Protein AF-S6VTB9-F1 (afdb_monomer_lite)

Secondary structure (DSSP, 8-state):
--HHHHHHHEEE-TT-TT--EEE---EEEEE-TTS-EEEEEESSSEEEETTEEEEHHHHHHHHHTSTT--

Organism: NCBI:txid1194404

InterPro domains:
  IPR045851 AMP-binding enzyme domain superfamily [G3DSA:3.30.300.30] (44-70)

Structure (mmCIF, N/CA/C/O backbone):
data_AF-S6VTB9-F1
#
_entry.id   AF-S6VTB9-F1
#
loop_
_atom_site.group_PDB
_atom_site.id
_atom_site.type_symbol
_atom_site.label_atom_id
_atom_site.label_alt_id
_atom_site.label_comp_id
_atom_site.label_asym_id
_atom_site.label_entity_id
_atom_site.label_seq_id
_atom_site.pdbx_PDB_ins_code
_atom_site.Cartn_x
_atom_site.Cartn_y
_atom_site.Cartn_z
_atom_site.occupancy
_atom_site.B_iso_or_equiv
_atom_site.auth_seq_id
_atom_site.auth_comp_id
_atom_site.auth_asym_id
_atom_site.auth_atom_id
_atom_site.pdbx_PDB_model_num
ATOM 1 N N . GLN A 1 1 ? 9.640 3.095 16.520 1.00 59.59 1 GLN A N 1
ATOM 2 C CA . GLN A 1 1 ? 9.737 2.632 15.114 1.00 59.59 1 GLN A CA 1
ATOM 3 C C . GLN A 1 1 ? 9.091 1.252 15.025 1.00 59.59 1 GLN A C 1
ATOM 5 O O . GLN A 1 1 ? 9.139 0.546 16.024 1.00 59.59 1 GLN A O 1
ATOM 10 N N . ARG A 1 2 ? 8.457 0.879 13.902 1.00 75.88 2 ARG A N 1
ATOM 11 C CA . ARG A 1 2 ? 7.819 -0.443 13.708 1.00 75.88 2 ARG A CA 1
ATOM 12 C C . ARG A 1 2 ? 8.542 -1.211 12.584 1.00 75.88 2 ARG A C 1
ATOM 14 O O . ARG A 1 2 ? 8.124 -1.105 11.434 1.00 75.88 2 ARG A O 1
ATOM 21 N N . PRO A 1 3 ? 9.639 -1.936 12.880 1.00 80.06 3 PRO A N 1
ATOM 22 C CA . PRO A 1 3 ? 10.514 -2.514 11.855 1.00 80.06 3 PRO A CA 1
ATOM 23 C C . PRO A 1 3 ? 9.809 -3.498 10.913 1.00 80.06 3 PRO A C 1
ATOM 25 O O . PRO A 1 3 ? 10.068 -3.466 9.715 1.00 80.06 3 PRO A O 1
ATOM 28 N N . GLY A 1 4 ? 8.877 -4.309 11.434 1.00 83.38 4 GLY A N 1
ATOM 29 C CA . GLY A 1 4 ? 8.095 -5.258 10.629 1.00 83.38 4 GLY A CA 1
ATOM 30 C C . GLY A 1 4 ? 7.281 -4.571 9.530 1.00 83.38 4 GLY A C 1
ATOM 31 O O . GLY A 1 4 ? 7.434 -4.895 8.358 1.00 83.38 4 GLY A O 1
ATOM 32 N N . MET A 1 5 ? 6.526 -3.522 9.879 1.00 81.75 5 MET A N 1
ATOM 33 C CA . MET A 1 5 ? 5.728 -2.758 8.907 1.00 81.75 5 MET A CA 1
ATOM 34 C C . MET A 1 5 ? 6.594 -2.081 7.835 1.00 81.75 5 MET A C 1
ATOM 36 O O . MET A 1 5 ? 6.192 -1.973 6.677 1.00 81.75 5 MET A O 1
ATOM 40 N N . THR A 1 6 ? 7.795 -1.621 8.205 1.00 87.19 6 THR A N 1
ATOM 41 C CA . THR A 1 6 ? 8.745 -1.066 7.233 1.00 87.19 6 THR A CA 1
ATOM 42 C C . THR A 1 6 ? 9.217 -2.143 6.259 1.00 87.19 6 THR A C 1
ATOM 44 O O . THR A 1 6 ? 9.220 -1.895 5.057 1.00 87.19 6 THR A O 1
ATOM 47 N N . ALA A 1 7 ? 9.587 -3.329 6.748 1.00 89.06 7 ALA A N 1
ATOM 48 C CA . ALA A 1 7 ? 10.054 -4.429 5.901 1.00 89.06 7 ALA A CA 1
ATOM 49 C C . ALA A 1 7 ? 8.958 -4.959 4.957 1.00 89.06 7 ALA A C 1
ATOM 51 O O . ALA A 1 7 ? 9.246 -5.312 3.817 1.00 89.06 7 ALA A O 1
ATOM 52 N N . GLU A 1 8 ? 7.696 -4.953 5.391 1.00 87.06 8 GLU A N 1
ATOM 53 C CA . GLU A 1 8 ? 6.550 -5.343 4.555 1.00 87.06 8 GLU A CA 1
ATOM 54 C C . GLU A 1 8 ? 6.285 -4.365 3.400 1.00 87.06 8 GLU A C 1
ATOM 56 O O . GLU A 1 8 ? 5.877 -4.771 2.307 1.00 87.06 8 GLU A O 1
ATOM 61 N N . ARG A 1 9 ? 6.497 -3.062 3.629 1.00 91.25 9 ARG A N 1
ATOM 62 C CA . ARG A 1 9 ? 6.232 -2.015 2.630 1.00 91.25 9 ARG A CA 1
ATOM 63 C C . ARG A 1 9 ? 7.436 -1.706 1.745 1.00 91.25 9 ARG A C 1
ATOM 65 O O . ARG A 1 9 ? 7.233 -1.357 0.586 1.00 91.25 9 ARG A O 1
ATOM 72 N N . PHE A 1 10 ? 8.657 -1.824 2.260 1.00 94.81 10 PHE A N 1
ATOM 73 C CA . PHE A 1 10 ? 9.900 -1.588 1.523 1.00 94.81 10 PHE A CA 1
ATOM 74 C C . PHE A 1 10 ? 10.612 -2.915 1.267 1.00 94.81 10 PHE A C 1
ATOM 76 O O . PHE A 1 10 ? 11.433 -3.358 2.070 1.00 94.81 10 PHE A O 1
ATOM 83 N N . VAL A 1 11 ? 10.292 -3.537 0.136 1.00 94.75 11 VAL A N 1
ATOM 84 C CA . VAL A 1 11 ? 10.797 -4.862 -0.246 1.00 94.75 11 VAL A CA 1
ATOM 85 C C . VAL A 1 11 ? 12.070 -4.750 -1.080 1.00 94.75 11 VAL A C 1
ATOM 87 O O . VAL A 1 11 ? 12.355 -3.689 -1.634 1.00 94.75 11 VAL A O 1
ATOM 90 N N . ALA A 1 12 ? 12.832 -5.838 -1.187 1.00 96.19 12 ALA A N 1
ATOM 91 C CA . ALA A 1 12 ? 13.972 -5.898 -2.098 1.00 96.19 12 ALA A CA 1
ATOM 92 C C . ALA A 1 12 ? 13.515 -5.685 -3.550 1.00 96.19 12 ALA A C 1
ATOM 94 O O . ALA A 1 12 ? 12.481 -6.213 -3.958 1.00 96.19 12 ALA A O 1
ATOM 95 N N . ASP A 1 13 ? 14.284 -4.908 -4.308 1.00 96.50 13 ASP A N 1
ATOM 96 C CA . ASP A 1 13 ? 14.065 -4.699 -5.736 1.00 96.50 13 ASP A CA 1
ATOM 97 C C . ASP A 1 13 ? 14.741 -5.820 -6.547 1.00 96.50 13 ASP A C 1
ATOM 99 O O . ASP A 1 13 ? 15.972 -5.838 -6.620 1.00 96.50 13 ASP A O 1
ATOM 103 N N . PRO A 1 14 ? 13.985 -6.756 -7.156 1.00 95.44 14 PRO A N 1
ATOM 104 C CA . PRO A 1 14 ? 14.569 -7.822 -7.966 1.00 95.44 14 PRO A CA 1
ATOM 105 C C . PRO A 1 14 ? 15.075 -7.331 -9.333 1.00 95.44 14 PRO A C 1
ATOM 107 O O . PRO A 1 14 ? 15.719 -8.099 -10.044 1.00 95.44 14 PRO A O 1
ATOM 110 N N . PHE A 1 15 ? 14.783 -6.085 -9.719 1.00 94.31 15 PHE A N 1
ATOM 111 C CA . PHE A 1 15 ? 15.168 -5.507 -11.009 1.00 94.31 15 PHE A CA 1
ATOM 112 C C . PHE A 1 15 ? 16.435 -4.643 -10.918 1.00 94.31 15 PHE A C 1
ATOM 114 O O . PHE A 1 15 ? 17.017 -4.293 -11.945 1.00 94.31 15 PHE A O 1
ATOM 121 N N . ALA A 1 16 ? 16.886 -4.309 -9.706 1.00 94.25 16 ALA A N 1
ATOM 122 C CA . ALA A 1 16 ? 18.102 -3.538 -9.486 1.00 94.25 16 ALA A CA 1
ATOM 123 C C . ALA A 1 16 ? 19.353 -4.430 -9.562 1.00 94.25 16 ALA A C 1
ATOM 125 O O . ALA A 1 16 ? 19.477 -5.418 -8.841 1.00 94.25 16 ALA A O 1
ATOM 126 N N . SER A 1 17 ? 20.332 -4.039 -10.381 1.00 91.19 17 SER A N 1
ATOM 127 C CA . SER A 1 17 ? 21.594 -4.777 -10.552 1.00 91.19 17 SER A CA 1
ATOM 128 C C . SER A 1 17 ? 22.547 -4.679 -9.354 1.00 91.19 17 SER A C 1
ATOM 130 O O . SER A 1 17 ? 23.392 -5.551 -9.175 1.00 91.19 17 SER A O 1
ATOM 132 N N . THR A 1 18 ? 22.422 -3.645 -8.518 1.00 92.19 18 THR A N 1
ATOM 133 C CA . THR A 1 18 ? 23.315 -3.389 -7.369 1.00 92.19 18 THR A CA 1
ATOM 134 C C . THR A 1 18 ? 22.563 -3.279 -6.045 1.00 92.19 18 THR A C 1
ATOM 136 O O . THR A 1 18 ? 22.942 -2.502 -5.169 1.00 92.19 18 THR A O 1
ATOM 139 N N . GLY A 1 19 ? 21.484 -4.048 -5.898 1.00 91.44 19 GLY A N 1
ATOM 140 C CA . GLY A 1 19 ? 20.589 -3.936 -4.754 1.00 91.44 19 GLY A CA 1
ATOM 141 C C . GLY A 1 19 ? 19.739 -2.664 -4.810 1.00 91.44 19 GLY A C 1
ATOM 142 O O . GLY A 1 19 ? 20.151 -1.608 -5.286 1.00 91.44 19 GLY A O 1
ATOM 143 N N . GLY A 1 20 ? 18.511 -2.773 -4.320 1.00 94.81 20 GLY A N 1
ATOM 144 C CA . GLY A 1 20 ? 17.540 -1.689 -4.333 1.00 94.81 20 GLY A CA 1
ATOM 145 C C . GLY A 1 20 ? 16.342 -2.031 -3.462 1.00 94.81 20 GLY A C 1
ATOM 146 O O . GLY A 1 20 ? 16.218 -3.156 -2.965 1.00 94.81 20 GLY A O 1
ATOM 147 N N . ARG A 1 21 ? 15.462 -1.051 -3.258 1.00 96.12 21 ARG A N 1
ATOM 148 C CA . ARG A 1 21 ? 14.188 -1.259 -2.567 1.00 96.12 21 ARG A CA 1
ATOM 149 C C . ARG A 1 21 ? 13.039 -0.736 -3.408 1.00 96.12 21 ARG A C 1
ATOM 151 O O . ARG A 1 21 ? 13.125 0.369 -3.9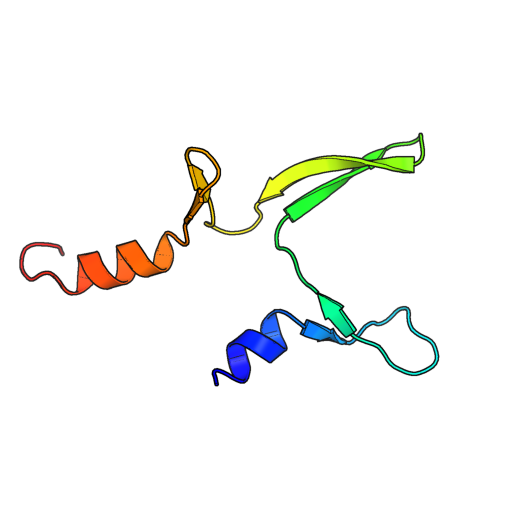35 1.00 96.12 21 ARG A O 1
ATOM 158 N N . LEU A 1 22 ? 11.946 -1.486 -3.434 1.00 96.44 22 LEU A N 1
ATOM 159 C CA . LEU A 1 22 ? 10.670 -1.055 -3.992 1.00 96.44 22 LEU A CA 1
ATOM 160 C C . LEU A 1 22 ? 9.682 -0.763 -2.867 1.00 96.44 22 LEU A C 1
ATOM 162 O O . LEU A 1 22 ? 9.661 -1.450 -1.844 1.00 96.44 22 LEU A O 1
AT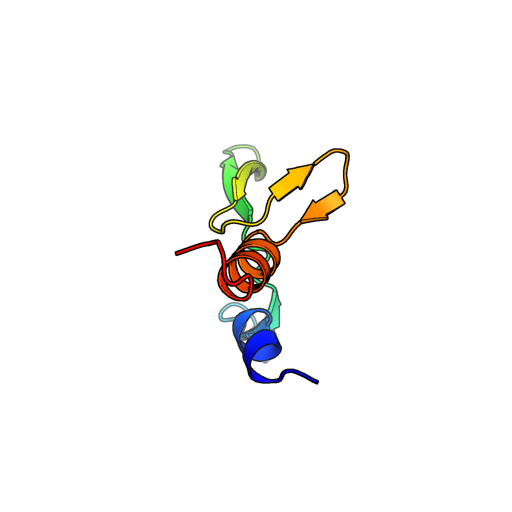OM 166 N N . TYR A 1 23 ? 8.837 0.246 -3.072 1.00 95.38 23 TYR A N 1
ATOM 167 C CA . TYR A 1 23 ? 7.740 0.553 -2.163 1.00 95.38 23 TYR A CA 1
ATOM 168 C C . TYR A 1 23 ? 6.437 -0.083 -2.656 1.00 95.38 23 TYR A C 1
ATOM 170 O O . TYR A 1 23 ? 5.946 0.229 -3.742 1.00 95.38 23 TYR A O 1
ATOM 178 N N . ARG A 1 24 ? 5.845 -0.958 -1.840 1.00 93.06 24 ARG A N 1
ATOM 179 C CA . ARG A 1 24 ? 4.543 -1.575 -2.104 1.00 93.06 24 ARG A CA 1
ATOM 180 C C . ARG A 1 24 ? 3.427 -0.585 -1.755 1.00 93.06 24 ARG A C 1
ATOM 182 O O . ARG A 1 24 ? 3.034 -0.465 -0.594 1.00 93.06 24 ARG A O 1
ATOM 189 N N . THR A 1 25 ? 2.899 0.108 -2.766 1.00 91.25 25 THR A N 1
ATOM 190 C CA . THR A 1 25 ? 1.827 1.109 -2.591 1.00 91.25 25 THR A CA 1
ATOM 191 C C . THR A 1 25 ? 0.491 0.488 -2.175 1.00 91.25 25 THR A C 1
ATOM 193 O O . THR A 1 25 ? -0.290 1.131 -1.472 1.00 91.25 25 THR A O 1
ATOM 196 N N . GLY A 1 26 ? 0.227 -0.753 -2.603 1.00 90.44 26 GLY A N 1
ATOM 197 C CA . GLY A 1 26 ? -1.063 -1.444 -2.472 1.00 90.44 26 GLY A CA 1
ATOM 198 C C . GLY A 1 26 ? -2.129 -0.983 -3.479 1.00 90.44 26 GLY A C 1
ATOM 199 O O . GLY A 1 26 ? -3.295 -1.345 -3.348 1.00 90.44 26 GLY A O 1
ATOM 200 N N . ASP A 1 27 ? -1.744 -0.193 -4.482 1.00 91.94 27 ASP A N 1
ATOM 201 C CA . ASP A 1 27 ? -2.624 0.137 -5.604 1.00 91.94 27 ASP A CA 1
ATOM 202 C C . ASP A 1 27 ? -2.631 -1.014 -6.621 1.00 91.94 27 ASP A C 1
ATOM 204 O O . ASP A 1 27 ? -1.576 -1.532 -6.996 1.00 91.94 27 ASP A O 1
ATOM 208 N N . LEU A 1 28 ? -3.822 -1.402 -7.077 1.00 93.69 28 LEU A N 1
ATOM 209 C CA . LEU A 1 28 ? -4.000 -2.305 -8.207 1.00 93.69 28 LEU A CA 1
ATOM 210 C C . LEU A 1 28 ? -4.037 -1.477 -9.486 1.00 93.69 28 LEU A C 1
ATOM 212 O O . LEU A 1 28 ? -4.864 -0.573 -9.633 1.00 93.69 28 LEU A O 1
ATOM 216 N N . VAL A 1 29 ? -3.155 -1.805 -10.421 1.00 95.81 29 VAL A N 1
ATOM 217 C CA . VAL A 1 29 ? -3.031 -1.088 -11.687 1.00 95.81 29 VAL A CA 1
ATOM 218 C C . VAL A 1 29 ? -2.902 -2.052 -12.857 1.00 95.81 29 VAL A C 1
ATOM 220 O O . VAL A 1 29 ? -2.496 -3.203 -12.688 1.00 95.81 29 VAL A O 1
ATOM 223 N N . ARG A 1 30 ? -3.210 -1.562 -14.057 1.00 96.88 30 ARG A N 1
ATOM 224 C CA . ARG A 1 30 ? -2.940 -2.245 -15.325 1.00 96.88 30 ARG A CA 1
ATOM 225 C C . ARG A 1 30 ? -2.135 -1.329 -16.235 1.00 96.88 30 ARG A C 1
ATOM 227 O O . ARG A 1 30 ? -2.476 -0.162 -16.400 1.00 96.88 30 ARG A O 1
ATOM 234 N N . GLN A 1 31 ? -1.098 -1.872 -16.862 1.00 97.56 31 GLN A N 1
ATOM 235 C CA . GLN A 1 31 ? -0.402 -1.173 -17.935 1.00 97.56 31 GLN A CA 1
ATOM 236 C C . GLN A 1 31 ? -1.204 -1.303 -19.235 1.00 97.56 31 GLN A C 1
ATOM 238 O O . GLN A 1 31 ? -1.611 -2.401 -19.621 1.00 97.56 31 GLN A O 1
ATOM 243 N N . ARG A 1 32 ? -1.470 -0.174 -19.885 1.00 97.69 32 ARG A N 1
ATOM 244 C CA . ARG A 1 32 ? -2.160 -0.097 -21.175 1.00 97.69 32 ARG A CA 1
ATOM 245 C C . ARG A 1 32 ? -1.171 -0.257 -22.331 1.00 97.69 32 ARG A C 1
ATOM 247 O O . ARG A 1 32 ? 0.032 -0.078 -22.166 1.00 97.69 32 ARG A O 1
ATOM 254 N N . ALA A 1 33 ? -1.694 -0.551 -23.523 1.00 97.56 33 ALA A N 1
ATOM 255 C CA . ALA A 1 33 ? -0.891 -0.698 -24.741 1.00 97.56 33 ALA A CA 1
ATOM 256 C C . ALA A 1 33 ? -0.146 0.591 -25.144 1.00 97.56 33 ALA A C 1
ATOM 258 O O . ALA A 1 33 ? 0.891 0.522 -25.792 1.00 97.56 33 ALA A O 1
ATOM 259 N N . ASP A 1 34 ? -0.651 1.757 -24.734 1.00 97.12 34 ASP A N 1
ATOM 260 C CA . ASP A 1 34 ? -0.019 3.071 -24.922 1.00 97.12 34 ASP A CA 1
ATOM 261 C C . ASP A 1 34 ? 1.042 3.401 -23.851 1.00 97.12 34 ASP A C 1
ATOM 263 O O . ASP A 1 34 ? 1.586 4.502 -23.836 1.00 97.12 34 ASP A O 1
ATOM 267 N N . GLY A 1 35 ? 1.345 2.460 -22.948 1.00 96.38 35 GLY A N 1
ATOM 268 C CA . GLY A 1 35 ? 2.343 2.616 -21.890 1.00 96.38 35 GLY A CA 1
ATOM 269 C C . GLY A 1 35 ? 1.837 3.327 -20.633 1.00 96.38 35 GLY A C 1
ATOM 270 O O . GLY A 1 35 ? 2.569 3.384 -19.642 1.00 96.38 35 GLY A O 1
ATOM 271 N N . LEU A 1 36 ? 0.597 3.829 -20.623 1.00 97.25 36 LEU A N 1
ATOM 272 C CA . LEU A 1 36 ? 0.016 4.465 -19.440 1.00 97.25 36 LEU A CA 1
ATOM 273 C C . LEU A 1 36 ? -0.382 3.437 -18.377 1.00 97.25 36 LEU A C 1
ATOM 275 O O . LEU A 1 36 ? -0.776 2.308 -18.675 1.00 97.25 36 LEU A O 1
ATOM 279 N N . VAL A 1 37 ? -0.317 3.858 -17.115 1.00 97.12 37 VAL A N 1
ATOM 280 C CA . VAL A 1 37 ? -0.755 3.059 -15.967 1.00 97.12 37 VAL A CA 1
ATOM 281 C C . VAL A 1 37 ? -2.179 3.464 -15.602 1.00 97.12 37 VAL A C 1
ATOM 283 O O . VAL A 1 37 ? -2.433 4.595 -15.192 1.00 97.12 37 VAL A O 1
ATOM 286 N N . GLU A 1 38 ? -3.114 2.534 -15.760 1.00 97.25 38 GLU A N 1
ATOM 287 C CA . GLU A 1 38 ? -4.511 2.706 -15.381 1.00 97.25 38 GLU A CA 1
ATOM 288 C C . GLU A 1 38 ? -4.737 2.202 -13.955 1.00 97.25 38 GLU A C 1
ATOM 290 O O . GLU A 1 38 ? -4.407 1.061 -13.625 1.00 97.25 38 GLU A O 1
ATOM 295 N N . TYR A 1 39 ? -5.308 3.057 -13.109 1.00 93.00 39 TYR A N 1
ATOM 296 C CA . TYR A 1 39 ? -5.656 2.718 -11.734 1.00 93.00 39 TYR A CA 1
ATOM 297 C C . TYR A 1 39 ? -6.976 1.946 -11.677 1.00 93.00 39 TYR A C 1
ATOM 299 O O . TYR A 1 39 ? -7.988 2.415 -12.192 1.00 93.00 39 TYR A O 1
ATOM 307 N N . LEU A 1 40 ? -6.967 0.783 -11.021 1.00 92.38 40 LEU A N 1
ATOM 308 C CA . LEU A 1 40 ? -8.126 -0.109 -10.913 1.00 92.38 40 LEU A CA 1
ATOM 309 C C . LEU A 1 40 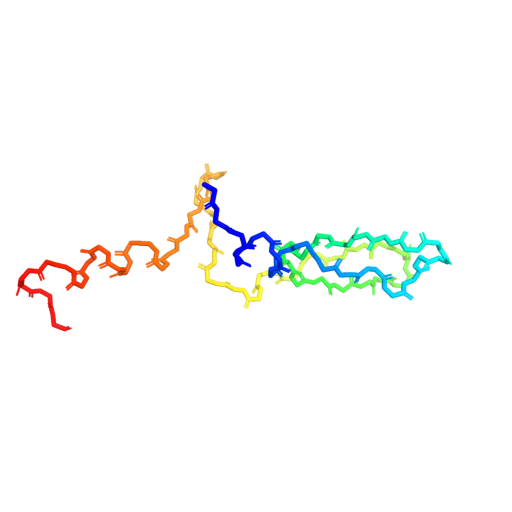? -8.709 -0.168 -9.498 1.00 92.38 40 LEU A C 1
ATOM 311 O O . LEU A 1 40 ? -9.854 -0.576 -9.325 1.00 92.38 40 LEU A O 1
ATOM 315 N N . GLY A 1 41 ? -7.944 0.229 -8.482 1.00 88.69 41 GLY A N 1
ATOM 316 C CA . GLY A 1 41 ? -8.395 0.199 -7.096 1.00 88.69 41 GLY A CA 1
ATOM 317 C C . GLY A 1 41 ? -7.262 -0.084 -6.126 1.00 88.69 41 GLY A C 1
ATOM 318 O O . GLY A 1 41 ? -6.088 0.115 -6.434 1.00 88.69 41 GLY A O 1
ATOM 319 N N . ARG A 1 42 ? -7.625 -0.576 -4.944 1.00 88.94 42 ARG A N 1
ATOM 320 C CA . ARG A 1 42 ? -6.683 -1.016 -3.916 1.00 88.94 42 ARG A CA 1
ATOM 321 C C . ARG A 1 42 ? -6.811 -2.511 -3.682 1.00 88.94 42 ARG A C 1
ATOM 323 O O . ARG A 1 42 ? -7.903 -3.058 -3.793 1.00 88.94 42 ARG A O 1
ATOM 330 N N . ILE A 1 43 ? -5.686 -3.155 -3.379 1.00 89.00 43 ILE A N 1
ATOM 331 C CA . ILE A 1 43 ? -5.651 -4.582 -3.009 1.00 89.00 43 ILE A CA 1
ATOM 332 C C . ILE A 1 43 ? -5.832 -4.799 -1.503 1.00 89.00 43 ILE A C 1
ATOM 334 O O . ILE A 1 43 ? -5.908 -5.936 -1.052 1.00 89.00 43 ILE A O 1
ATOM 338 N N . ASP A 1 44 ? -5.840 -3.717 -0.728 1.00 85.00 44 ASP A N 1
ATOM 339 C CA . ASP A 1 44 ? -6.045 -3.725 0.714 1.00 85.00 44 ASP A CA 1
ATOM 340 C C . ASP A 1 44 ? -7.293 -2.917 1.099 1.00 85.00 44 ASP A C 1
ATOM 342 O O . ASP A 1 44 ? -7.987 -2.354 0.252 1.00 85.00 44 ASP A O 1
ATOM 346 N N . HIS A 1 45 ? -7.595 -2.880 2.398 1.00 82.00 45 HIS A N 1
ATOM 347 C CA . HIS A 1 45 ? -8.814 -2.265 2.936 1.00 82.00 45 HIS A CA 1
ATOM 348 C C . HIS A 1 45 ? -8.698 -0.748 3.133 1.00 82.00 45 HIS A C 1
ATOM 350 O O . HIS A 1 45 ? -9.566 -0.124 3.743 1.00 82.00 45 HIS A O 1
ATOM 356 N N . GLN A 1 46 ? -7.611 -0.131 2.673 1.00 84.75 46 GLN A N 1
ATOM 357 C CA . GLN A 1 46 ? -7.435 1.300 2.826 1.00 84.75 46 GLN A CA 1
ATOM 358 C C . GLN A 1 46 ? -8.406 2.045 1.904 1.00 84.75 46 GLN A C 1
ATOM 360 O O . GLN A 1 46 ? -8.487 1.775 0.705 1.00 84.75 46 GLN A O 1
ATOM 365 N N . VAL A 1 47 ? -9.088 3.057 2.438 1.00 85.31 47 VAL A N 1
ATOM 366 C CA . VAL A 1 47 ? -10.038 3.875 1.673 1.00 85.31 47 VAL A CA 1
ATOM 367 C C . VAL A 1 47 ? -9.606 5.338 1.612 1.00 85.31 47 VAL A C 1
ATOM 369 O O . VAL A 1 47 ? -8.815 5.821 2.430 1.00 85.31 47 VAL A O 1
ATOM 372 N N . LYS A 1 48 ? -10.122 6.056 0.607 1.00 83.44 48 LYS A N 1
ATOM 373 C CA . LYS A 1 48 ? -10.002 7.513 0.488 1.00 83.44 48 LYS A CA 1
ATOM 374 C C . LYS A 1 48 ? -11.384 8.146 0.611 1.00 83.44 48 LYS A C 1
ATOM 376 O O . LYS A 1 48 ? -12.209 7.978 -0.281 1.00 83.44 48 LYS A O 1
ATOM 381 N N . ILE A 1 49 ? -11.624 8.902 1.679 1.00 85.62 49 ILE A N 1
ATOM 382 C CA . ILE A 1 49 ? -12.879 9.643 1.885 1.00 85.62 49 ILE A CA 1
ATOM 383 C C . ILE A 1 49 ? -12.539 11.128 1.910 1.00 85.62 49 ILE A C 1
ATOM 385 O O . ILE A 1 49 ? -11.752 11.563 2.742 1.00 85.62 49 ILE A O 1
ATOM 389 N N . ARG A 1 50 ? -13.102 11.913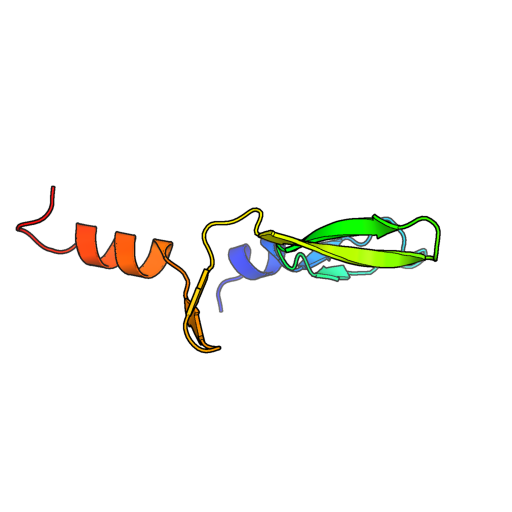 0.979 1.00 90.44 50 ARG A N 1
ATOM 390 C CA . ARG A 1 50 ? -12.861 13.370 0.872 1.00 90.44 50 ARG A CA 1
ATOM 391 C C . ARG A 1 50 ? -11.367 13.753 0.841 1.00 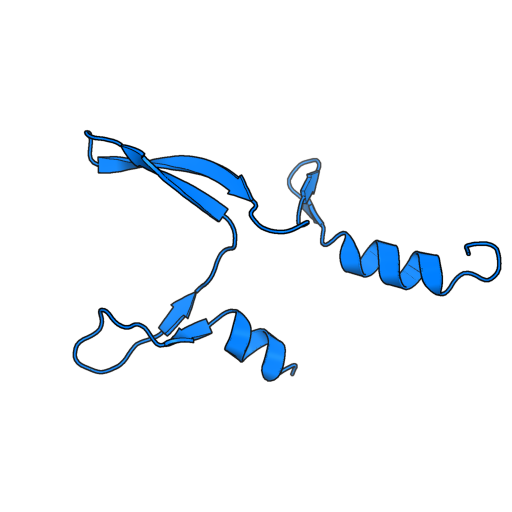90.44 50 ARG A C 1
ATOM 393 O O . ARG A 1 50 ? -10.966 14.754 1.417 1.00 90.44 50 ARG A O 1
ATOM 400 N N . GLY A 1 51 ? -10.539 12.933 0.190 1.00 86.06 51 GLY A N 1
ATOM 401 C CA . GLY A 1 51 ? -9.088 13.140 0.097 1.00 86.06 51 GLY A CA 1
ATOM 402 C C . GLY A 1 51 ? -8.273 12.606 1.283 1.00 86.06 51 GLY A C 1
ATOM 403 O O . GLY A 1 51 ? -7.050 12.542 1.184 1.00 86.06 51 GLY A O 1
ATOM 404 N N . PHE A 1 52 ? -8.915 12.149 2.361 1.00 83.56 52 PHE A N 1
ATOM 405 C CA . PHE A 1 52 ? -8.233 11.586 3.526 1.00 83.56 52 PHE A CA 1
ATOM 406 C C . PHE A 1 52 ? -7.973 10.090 3.357 1.00 83.56 52 PHE A C 1
ATOM 408 O O . PHE A 1 52 ? -8.873 9.336 2.984 1.00 83.56 52 PHE A O 1
ATOM 415 N N . ARG A 1 53 ? -6.741 9.665 3.655 1.00 85.69 53 ARG A N 1
ATOM 416 C CA . ARG A 1 53 ? -6.344 8.255 3.746 1.00 85.69 53 ARG A CA 1
ATOM 417 C C . ARG A 1 53 ? -6.813 7.694 5.085 1.00 85.69 53 ARG A C 1
ATOM 419 O O . ARG A 1 53 ? -6.403 8.201 6.123 1.00 85.69 53 ARG A O 1
ATOM 426 N N . ILE A 1 54 ? -7.637 6.652 5.039 1.00 88.94 54 ILE A N 1
ATOM 427 C CA . ILE A 1 54 ? -8.190 5.994 6.225 1.00 88.94 54 ILE A CA 1
ATOM 428 C C . ILE A 1 54 ? -7.802 4.517 6.189 1.00 88.94 54 ILE A C 1
ATOM 430 O O . ILE A 1 54 ? -7.995 3.843 5.175 1.00 88.94 54 ILE A O 1
ATOM 434 N N . GLU A 1 55 ? -7.260 4.029 7.302 1.00 90.12 55 GLU A N 1
ATOM 435 C CA . GLU A 1 55 ? -6.920 2.622 7.519 1.00 90.12 55 GLU A CA 1
ATOM 436 C C . GLU A 1 55 ? -8.054 1.973 8.330 1.00 90.12 55 GLU A C 1
ATOM 438 O O . GLU A 1 55 ? -8.144 2.158 9.544 1.00 90.12 55 GLU A O 1
ATOM 443 N N . LEU A 1 56 ? -8.957 1.241 7.667 1.00 88.81 56 LEU A N 1
ATOM 444 C CA . LEU A 1 56 ? -10.153 0.687 8.322 1.00 88.81 56 LEU A CA 1
ATOM 445 C C . LEU A 1 56 ? -9.819 -0.282 9.462 1.00 88.81 56 LEU A C 1
ATOM 447 O O . LEU A 1 56 ? -10.498 -0.262 10.481 1.00 88.81 56 LEU A O 1
ATOM 451 N N . GLY A 1 57 ? -8.728 -1.045 9.342 1.00 87.44 57 GLY A N 1
ATOM 452 C CA . GLY A 1 57 ? -8.302 -1.983 10.384 1.00 87.44 57 GLY A CA 1
ATOM 453 C C . GLY A 1 57 ? -7.984 -1.315 11.727 1.00 87.44 57 GLY A C 1
ATOM 454 O O . GLY A 1 57 ? -8.184 -1.923 12.777 1.00 87.44 57 GLY A O 1
ATOM 455 N N . GLU A 1 58 ? -7.538 -0.051 11.730 1.00 88.38 58 GLU A N 1
ATOM 456 C CA . GLU A 1 58 ? -7.349 0.698 12.980 1.00 88.38 58 GLU A CA 1
ATOM 457 C C . GLU A 1 58 ? -8.696 0.981 13.652 1.00 88.38 58 GLU A C 1
ATOM 459 O O . GLU A 1 58 ? -8.840 0.777 14.855 1.00 88.38 58 GLU A O 1
ATOM 464 N N . ILE A 1 59 ? -9.697 1.392 12.870 1.00 90.50 59 ILE A N 1
ATOM 465 C CA . ILE A 1 59 ? -11.054 1.647 13.361 1.00 90.50 59 ILE A CA 1
ATOM 466 C C . ILE A 1 59 ? -11.681 0.344 13.867 1.00 90.50 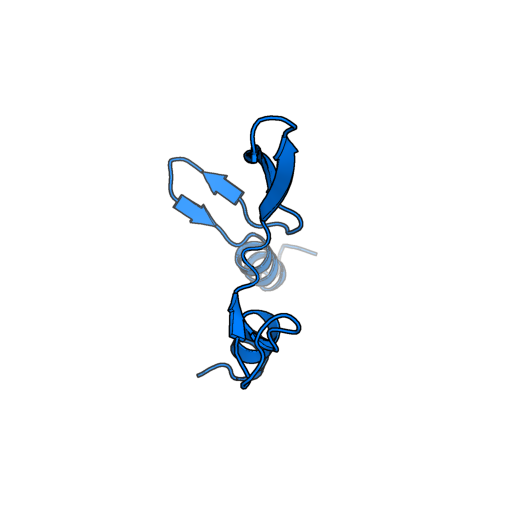59 ILE A C 1
ATOM 468 O O . ILE A 1 59 ? -12.210 0.323 14.973 1.00 90.50 59 ILE A O 1
ATOM 472 N N . GLU A 1 60 ? -11.576 -0.745 13.104 1.00 91.25 60 GLU A N 1
ATOM 473 C CA . GLU A 1 60 ? -12.054 -2.077 13.500 1.00 91.25 60 GLU A CA 1
ATOM 474 C C . GLU A 1 60 ? -11.424 -2.528 14.822 1.00 91.25 60 GLU A C 1
ATOM 476 O O . GLU A 1 60 ? -12.141 -2.946 15.728 1.00 91.25 60 GLU A O 1
ATOM 481 N N . THR A 1 61 ? -10.106 -2.360 14.978 1.00 92.25 61 THR A N 1
ATOM 482 C CA . THR A 1 61 ? -9.404 -2.691 16.230 1.00 92.25 61 THR A CA 1
ATOM 483 C C . THR A 1 61 ? -9.983 -1.912 17.410 1.00 92.25 61 THR A C 1
ATOM 485 O O . THR A 1 61 ? -10.257 -2.496 18.452 1.00 92.25 61 THR A O 1
ATOM 488 N N . ARG A 1 62 ? -10.227 -0.605 17.247 1.00 93.94 62 ARG A N 1
ATOM 489 C CA . ARG A 1 62 ? -10.824 0.228 18.305 1.00 93.94 62 ARG A CA 1
ATOM 490 C C . ARG A 1 62 ? -12.275 -0.118 18.600 1.00 93.94 62 ARG A C 1
ATOM 492 O O . ARG A 1 62 ? -12.693 -0.028 19.748 1.00 93.94 62 ARG A O 1
ATOM 499 N N . LEU A 1 63 ? -13.046 -0.502 17.587 1.00 94.44 63 LEU A N 1
ATOM 500 C CA . LEU A 1 63 ? -14.424 -0.944 17.783 1.00 94.44 63 LEU A CA 1
ATOM 501 C C . LEU A 1 63 ? -14.475 -2.238 18.599 1.00 94.44 63 LEU A C 1
ATOM 503 O O . LEU A 1 63 ? -15.309 -2.341 19.489 1.00 94.44 63 LEU A O 1
ATOM 507 N N . LEU A 1 64 ? -13.558 -3.176 18.352 1.00 94.00 64 LEU A N 1
ATOM 508 C CA . LEU A 1 64 ? -13.457 -4.427 19.111 1.00 94.00 64 LEU A CA 1
ATOM 509 C C . LEU A 1 64 ? -12.984 -4.231 20.564 1.00 94.00 64 LEU A C 1
ATOM 511 O O . LEU A 1 64 ? -13.215 -5.100 21.398 1.00 94.00 64 LEU A O 1
ATOM 515 N N . GLU A 1 65 ? -12.349 -3.101 20.892 1.00 94.94 65 GLU A N 1
ATOM 516 C CA . GLU A 1 65 ? -12.027 -2.728 22.281 1.00 94.94 65 GLU A CA 1
ATOM 517 C C . GLU A 1 65 ? -13.266 -2.247 23.065 1.00 94.94 65 GLU A C 1
ATOM 519 O O . GLU A 1 65 ? -13.225 -2.169 24.293 1.00 94.94 65 GLU A O 1
ATOM 524 N N . HIS A 1 66 ? -14.367 -1.903 22.388 1.00 94.75 66 HIS A N 1
ATOM 525 C CA . HIS A 1 66 ? -15.560 -1.355 23.028 1.00 94.75 66 HIS A CA 1
ATOM 526 C C . HIS A 1 66 ? -16.476 -2.469 23.557 1.00 94.75 66 HIS A C 1
ATOM 528 O O . HIS A 1 66 ? -17.004 -3.261 22.784 1.00 94.75 66 HIS A O 1
ATOM 534 N N . GLU A 1 67 ? -16.758 -2.475 24.865 1.00 93.19 67 GLU A N 1
ATOM 535 C CA . GLU A 1 67 ? -17.447 -3.575 25.574 1.00 93.19 67 GLU A CA 1
ATOM 536 C C . GLU A 1 67 ? -18.809 -3.994 24.985 1.00 93.19 67 GLU A C 1
ATOM 538 O O . GLU A 1 67 ? -19.240 -5.137 25.142 1.00 93.19 67 GLU A O 1
ATOM 543 N N . SER A 1 68 ? -19.515 -3.075 24.323 1.00 94.88 68 SER A N 1
ATOM 544 C CA . SER A 1 68 ? -20.822 -3.353 23.711 1.00 94.88 68 SER A CA 1
ATOM 545 C C . SER A 1 68 ? -20.752 -3.968 22.307 1.00 94.88 68 SER A C 1
ATOM 547 O O . SER A 1 68 ? -21.797 -4.321 21.759 1.00 94.88 68 SER A O 1
ATOM 549 N N . ILE A 1 69 ? -19.569 -4.030 21.695 1.00 87.81 69 ILE A N 1
ATOM 550 C CA . ILE A 1 69 ? -19.333 -4.590 20.361 1.00 87.81 69 ILE A CA 1
ATOM 551 C C . ILE A 1 69 ? -18.763 -6.005 20.548 1.00 87.81 69 ILE A C 1
ATOM 553 O O . ILE A 1 69 ? -17.846 -6.202 21.340 1.00 87.81 69 ILE A O 1
ATOM 557 N N . ARG A 1 70 ? -19.342 -6.998 19.863 1.00 74.25 70 ARG A N 1
ATOM 558 C CA . ARG A 1 70 ? -18.930 -8.412 19.904 1.00 74.25 70 ARG A CA 1
ATOM 559 C C . ARG A 1 70 ? -18.437 -8.882 18.550 1.00 74.25 70 ARG A C 1
ATOM 561 O O . ARG A 1 70 ? -19.043 -8.446 17.546 1.00 74.25 70 ARG A O 1
#

pLDDT: mean 90.48, std 6.43, range [59.59, 97.69]

Sequence (70 aa):
QRPGMTAERFVADPFASTGGRLYRTGDLVRQRADGLVEYLGRIDHQVKIRGFRIELGEIETRLLEHESIR

Radius of gyration: 17.09 Å; chains: 1; bounding box: 44×22×50 Å

Foldseek 3Di:
DDVVVVPVQWDWDPPDPVIDTDGDPQWDWDQDPVRDIHTDGGNDPWDADPNDTDDVVVVVVVQVVDPVHD